Protein 4JG4 (pdb70)

Nearest PDB structures (foldseek):
  4jg4-assembly1_A  TM=1.009E+00  e=1.124E-23  Bacillus subtilis
  1a6f-assembly1_A  TM=9.969E-01  e=5.893E-20  Bacillus subtilis
  6ov1-assembly1_A  TM=9.519E-01  e=6.399E-13  Staphylococcus aureus
  6d1r-assembly1_A  TM=9.422E-01  e=5.243E-13  Staphylococcus aureus
  1d6t-assembly1_A  TM=8.376E-01  e=5.471E-11  Staphylococcus aureus

Radius of gyration: 13.06 Å; Cα contacts (8 Å, |Δi|>4): 179; chains: 1; bounding box: 35×32×28 Å

CATH classification: 3.30.230.10

Secondary structure (DSSP, 8-state):
----GGGB---HHHHHHHHHHSEEEE-SSEEEEEE--SS-SS-EEEEEE-TTS--HHHHHHHHHHHHHHHHHHTTTB-S-EEEEEE-GGGGG--HHHHHHHHHHHHHHTT-B--

Solvent-accessible surface area: 6910 Å² total; per-residue (Å²): 130,145,6,100,173,127,0,73,11,144,129,108,100,23,34,70,84,0,63,152,161,23,95,58,21,60,24,171,32,0,30,1,48,10,19,102,44,113,88,25,140,65,2,58,6,2,32,41,19,36,154,152,3,61,83,71,103,60,57,73,86,0,52,152,26,0,51,83,1,0,51,78,4,37,145,133,1,64,61,25,0,0,0,0,39,0,117,103,53,0,8,152,22,66,35,106,90,0,37,147,5,0,46,78,0,0,171,113,25,82,4,67,61,213

InterPro domains:
  IPR000100 Ribonuclease P [MF_00227] (1-110)
  IPR000100 Ribonuclease P [PF00825] (1-106)
  IPR000100 Ribonuclease P [PTHR33992] (1-115)
  IPR000100 Ribonuclease P [TIGR00188] (1-110)
  IPR014721 Small ribosomal subunit protein uS5 domain 2-type fold, subgroup [G3DSA:3.30.230.10] (1-116)
  IPR020539 Ribonuclease P, conserved site [PS00648] (51-65)
  IPR020568 Ribosomal protein uS5 domain 2-type superfamily [SSF54211] (1-111)

Foldseek 3Di:
DFQDPLAEDDDPVSVVCQVPVWDWDDDDFKIKTWDADPPFPAHYEYEAEDCVLPDPVQSVVLVRLLRVLCVVCRVFFDHTYMYMYGDPVSRPDDSVRSNVRVVVVCVVVVGTDD

Structure (mmCIF, N/CA/C/O backbone):
data_4JG4
#
_entry.id   4JG4
#
_cell.length_a   83.152
_cell.length_b   83.152
_cell.length_c   32.236
_cell.angle_alpha   90.00
_cell.angle_beta   90.00
_cell.angle_gamma   120.00
#
_symmetry.space_group_name_H-M   'P 64'
#
loop_
_entity.id
_entity.type
_entity.pdbx_description
1 polymer 'Ribonuclease P protein component'
2 non-polymer PYROPHOSPHATE
3 water water
#
loop_
_atom_site.group_PDB
_atom_site.id
_atom_site.type_symbol
_atom_site.label_atom_id
_atom_site.label_alt_id
_atom_site.label_comp_id
_atom_site.label_asym_id
_atom_site.label_entity_id
_atom_site.label_seq_id
_atom_site.pdbx_PDB_ins_code
_atom_site.Cartn_x
_atom_site.Cartn_y
_atom_site.Cartn_z
_atom_site.occupancy
_atom_site.B_iso_or_equiv
_atom_site.auth_seq_id
_atom_site.auth_comp_id
_atom_site.auth_asym_id
_atom_site.auth_atom_id
_atom_site.pdbx_PDB_model_num
ATOM 1 N N . ALA A 1 2 ? 53.997 -169.574 -7.022 1.00 61.11 2 ALA A N 1
ATOM 2 C CA . ALA A 1 2 ? 53.691 -169.101 -8.363 1.00 59.72 2 ALA A CA 1
ATOM 3 C C . ALA A 1 2 ? 54.304 -167.723 -8.589 1.00 58.12 2 ALA A C 1
ATOM 4 O O . ALA A 1 2 ? 55.439 -167.496 -8.225 1.00 62.62 2 ALA A O 1
ATOM 6 N N . HIS A 1 3 ? 53.544 -166.820 -9.184 1.00 52.44 3 HIS A N 1
ATOM 7 C CA . HIS A 1 3 ? 54.011 -165.478 -9.442 1.00 48.51 3 HIS A CA 1
ATOM 8 C C . HIS A 1 3 ? 52.961 -164.535 -8.881 1.00 47.64 3 HIS A C 1
ATOM 9 O O . HIS A 1 3 ? 51.814 -164.914 -8.733 1.00 52.35 3 HIS A O 1
ATOM 16 N N . LEU A 1 4 ? 53.366 -163.321 -8.543 1.00 43.92 4 LEU A N 1
ATOM 17 C CA . LEU A 1 4 ? 52.422 -162.338 -8.068 1.00 39.37 4 LEU A CA 1
ATOM 18 C C . LEU A 1 4 ? 51.520 -161.928 -9.220 1.00 37.76 4 LEU A C 1
ATOM 19 O O . LEU A 1 4 ? 51.983 -161.571 -10.288 1.00 37.50 4 LEU A O 1
ATOM 24 N N . LYS A 1 5 ? 50.224 -161.965 -8.985 1.00 30.24 5 LYS A N 1
ATOM 25 C CA . LYS A 1 5 ? 49.246 -161.734 -10.030 1.00 39.86 5 LYS A CA 1
ATOM 26 C C . LYS A 1 5 ? 49.155 -160.293 -10.506 1.00 41.80 5 LYS A C 1
ATOM 27 O O . LYS A 1 5 ? 49.553 -159.374 -9.821 1.00 43.98 5 LYS A O 1
ATOM 33 N N . LYS A 1 6 ? 48.579 -160.122 -11.686 1.00 50.89 6 LYS A N 1
ATOM 34 C CA . LYS A 1 6 ? 48.410 -158.824 -12.315 1.00 52.47 6 LYS A CA 1
ATOM 35 C C . LYS A 1 6 ? 47.544 -157.947 -11.433 1.00 51.40 6 LYS A C 1
ATOM 36 O O . LYS A 1 6 ? 47.721 -156.750 -11.370 1.00 47.86 6 LYS A O 1
ATOM 42 N N . ARG A 1 7 ? 46.607 -158.575 -10.745 1.00 59.35 7 ARG A N 1
ATOM 43 C CA . ARG A 1 7 ? 45.717 -157.885 -9.837 1.00 59.73 7 ARG A CA 1
ATOM 44 C C . ARG A 1 7 ? 46.522 -157.258 -8.707 1.00 58.98 7 ARG A C 1
ATOM 45 O O . ARG A 1 7 ? 46.179 -156.203 -8.205 1.00 63.70 7 ARG A O 1
ATOM 53 N N . ASN A 1 8 ? 47.603 -157.917 -8.326 1.00 46.58 8 ASN A N 1
ATOM 54 C CA . ASN A 1 8 ? 48.378 -157.522 -7.166 1.00 35.07 8 ASN A CA 1
ATOM 55 C C . ASN A 1 8 ? 49.569 -156.631 -7.500 1.00 32.04 8 ASN A C 1
ATOM 56 O O . ASN A 1 8 ? 50.425 -156.388 -6.669 1.00 30.38 8 ASN A O 1
ATOM 61 N N . ARG A 1 9 ? 49.597 -156.12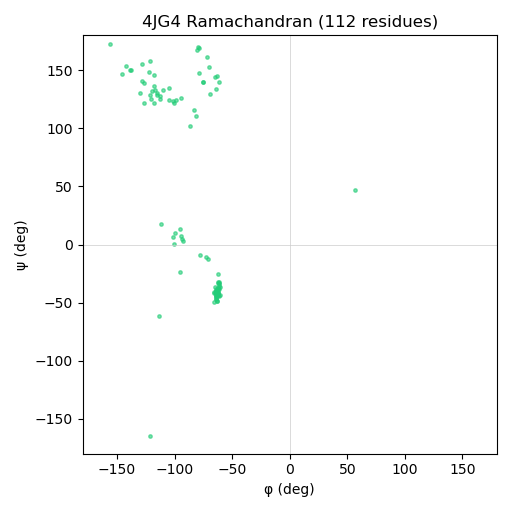0 -8.720 1.00 31.08 9 ARG A N 1
ATOM 62 C CA . ARG A 1 9 ? 50.700 -155.291 -9.170 1.00 30.91 9 ARG A CA 1
ATOM 63 C C . ARG A 1 9 ? 50.245 -153.888 -9.513 1.00 37.24 9 ARG A C 1
ATOM 64 O O . ARG A 1 9 ? 49.154 -153.685 -10.010 1.00 37.76 9 ARG A O 1
ATOM 72 N N . LEU A 1 10 ? 51.110 -152.921 -9.259 1.00 36.27 10 LEU A N 1
ATOM 73 C CA . LEU A 1 10 ? 50.775 -151.535 -9.472 1.00 37.24 10 LEU A CA 1
ATOM 74 C C . LEU A 1 10 ? 51.382 -151.088 -10.786 1.00 49.16 10 LEU A C 1
ATOM 75 O O . LEU A 1 10 ? 52.578 -151.218 -11.001 1.00 54.00 10 LEU A O 1
ATOM 80 N N . LYS A 1 11 ? 50.540 -150.613 -11.692 1.00 58.19 11 LYS A N 1
ATOM 81 C CA . LYS A 1 11 ? 50.995 -150.339 -13.045 1.00 67.09 11 LYS A CA 1
ATOM 82 C C . LYS A 1 11 ? 50.999 -148.876 -13.459 1.00 73.00 11 LYS A C 1
ATOM 83 O O . LYS A 1 11 ? 52.043 -148.329 -13.782 1.00 74.97 11 LYS A O 1
ATOM 89 N N . LYS A 1 12 ? 49.825 -148.256 -13.464 1.00 72.84 12 LYS A N 1
ATOM 90 C CA . LYS A 1 12 ? 49.648 -146.938 -14.061 1.00 66.91 12 LYS A CA 1
ATOM 91 C C . LYS A 1 12 ? 50.496 -145.889 -13.371 1.00 65.26 12 LYS A C 1
ATOM 92 O O . LYS A 1 12 ? 50.602 -145.869 -12.160 1.00 64.83 12 LYS A O 1
ATOM 98 N N . ASN A 1 13 ? 51.078 -145.003 -14.168 1.00 62.57 13 ASN A N 1
ATOM 99 C CA . ASN A 1 13 ? 52.044 -144.031 -13.690 1.00 61.19 13 ASN A CA 1
ATOM 100 C C . ASN A 1 13 ? 51.400 -143.135 -12.658 1.00 60.12 13 ASN A C 1
ATOM 101 O O . ASN A 1 13 ? 52.024 -142.758 -11.680 1.00 61.18 13 ASN A O 1
ATOM 106 N N . GLU A 1 14 ? 50.136 -142.818 -12.877 1.00 59.01 14 GLU A N 1
ATOM 107 C CA . GLU A 1 14 ? 49.401 -141.978 -11.956 1.00 61.92 14 GLU A CA 1
ATOM 108 C C . GLU A 1 14 ? 49.294 -142.647 -10.605 1.00 53.70 14 GLU A C 1
ATOM 109 O O . GLU A 1 14 ? 49.359 -141.994 -9.582 1.00 56.00 14 GLU A O 1
ATOM 115 N N . ASP A 1 15 ? 49.124 -143.957 -10.606 1.00 51.31 15 ASP A N 1
ATOM 116 C CA . ASP A 1 15 ? 48.955 -144.675 -9.362 1.00 49.44 15 ASP A CA 1
ATOM 117 C C . ASP A 1 15 ? 50.201 -144.563 -8.478 1.00 44.33 15 ASP A C 1
ATOM 118 O O . ASP A 1 15 ? 50.086 -144.438 -7.272 1.00 44.07 15 ASP A O 1
ATOM 123 N N . PHE A 1 16 ? 51.380 -144.618 -9.087 1.00 41.89 16 PHE A N 1
ATOM 124 C CA . PHE A 1 16 ? 52.635 -144.422 -8.377 1.00 40.91 16 PHE A CA 1
ATOM 125 C C . PHE A 1 16 ? 52.767 -143.021 -7.801 1.00 41.65 16 PHE A C 1
ATOM 126 O O . PHE A 1 16 ? 53.147 -142.835 -6.658 1.00 40.72 16 PHE A O 1
ATOM 134 N N . GLN A 1 17 ? 52.464 -142.026 -8.613 1.00 51.47 17 GLN A N 1
ATOM 135 C CA . GLN A 1 17 ? 52.640 -140.650 -8.197 1.00 64.58 17 GLN A CA 1
ATOM 136 C C . GLN A 1 17 ? 51.760 -140.325 -7.013 1.00 54.76 17 GLN A C 1
ATOM 137 O O . GLN A 1 17 ? 52.146 -139.598 -6.110 1.00 48.41 17 GLN A O 1
ATOM 143 N N . LYS A 1 18 ? 50.568 -140.885 -7.029 1.00 49.90 18 LYS A N 1
ATOM 144 C CA . LYS A 1 18 ? 49.642 -140.683 -5.954 1.00 49.59 18 LYS A CA 1
ATOM 145 C C . LYS A 1 18 ? 50.188 -141.246 -4.647 1.00 40.09 18 LYS A C 1
ATOM 146 O O . LYS A 1 18 ? 50.013 -140.658 -3.595 1.00 35.93 18 LYS A O 1
ATOM 152 N N . VAL A 1 19 ? 50.817 -142.409 -4.721 1.00 38.65 19 VAL A N 1
ATOM 153 C CA . VAL A 1 19 ? 51.411 -143.010 -3.539 1.00 34.30 19 VAL A CA 1
ATOM 154 C C . VAL A 1 19 ? 52.545 -142.158 -2.979 1.00 40.27 19 VAL A C 1
ATOM 155 O O . VAL A 1 19 ? 52.610 -141.933 -1.790 1.00 41.38 19 VAL A O 1
ATOM 159 N N . PHE A 1 20 ? 53.447 -141.697 -3.831 1.00 46.28 20 PHE A N 1
ATOM 160 C CA . PHE A 1 20 ? 54.552 -140.895 -3.347 1.00 44.47 20 PHE A CA 1
ATOM 161 C C . PHE A 1 20 ? 54.073 -139.591 -2.736 1.00 47.45 20 PHE A C 1
ATOM 162 O O . PHE A 1 20 ? 54.524 -139.197 -1.679 1.00 42.71 20 PHE A O 1
ATOM 170 N N . LYS A 1 21 ? 53.201 -138.887 -3.441 1.00 54.60 21 LYS A N 1
ATOM 171 C CA . LYS A 1 21 ? 52.720 -137.589 -2.980 1.00 56.13 21 LYS A CA 1
ATOM 172 C C . LYS A 1 21 ? 51.869 -137.549 -1.712 1.00 57.29 21 LYS A C 1
ATOM 173 O O . LYS A 1 21 ? 52.066 -136.692 -0.870 1.00 61.28 21 LYS A O 1
ATOM 179 N N . HIS A 1 22 ? 50.850 -138.386 -1.640 1.00 60.89 22 HIS A N 1
ATOM 180 C CA . HIS A 1 22 ? 49.869 -138.274 -0.574 1.00 63.24 22 HIS A CA 1
ATOM 181 C C . HIS A 1 22 ? 49.929 -139.474 0.419 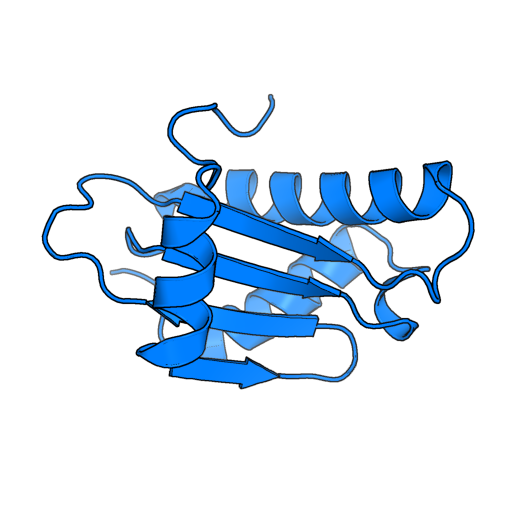1.00 53.60 22 HIS A C 1
ATOM 182 O O . HIS A 1 22 ? 49.012 -139.697 1.191 1.00 56.28 22 HIS A O 1
ATOM 189 N N . GLY A 1 23 ? 51.032 -140.217 0.419 1.00 45.04 23 GLY A N 1
ATOM 190 C CA . GLY A 1 23 ? 51.130 -141.449 1.190 1.00 34.37 23 GLY A CA 1
ATOM 191 C C . GLY A 1 23 ? 52.231 -141.568 2.236 1.00 36.20 23 GLY A C 1
ATOM 192 O O . GLY A 1 23 ? 53.227 -140.869 2.179 1.00 38.95 23 GLY A O 1
ATOM 193 N N . THR A 1 24 ? 52.023 -142.469 3.196 1.00 36.06 24 THR A N 1
ATOM 194 C CA . THR A 1 24 ? 52.943 -142.719 4.311 1.00 35.73 24 THR A CA 1
ATOM 195 C C . THR A 1 24 ? 54.217 -143.518 4.001 1.00 42.49 24 THR A C 1
ATOM 196 O O . THR A 1 24 ? 54.189 -144.495 3.277 1.00 49.66 24 THR A O 1
ATOM 200 N N . SER A 1 25 ? 55.327 -143.098 4.592 1.00 42.35 25 SER A N 1
ATOM 201 C CA . SER A 1 25 ? 56.644 -143.602 4.237 1.00 37.39 25 SER A CA 1
ATOM 202 C C . SER A 1 25 ? 57.505 -144.108 5.384 1.00 41.42 25 SER A C 1
ATOM 203 O O . SER A 1 25 ? 57.536 -143.527 6.455 1.00 45.32 25 SER A O 1
ATOM 206 N N . VAL A 1 26 ? 58.217 -145.195 5.124 1.00 37.40 26 VAL A N 1
ATOM 207 C CA . VAL A 1 26 ? 59.218 -145.739 6.022 1.00 43.64 26 VAL A CA 1
ATOM 208 C C . VAL A 1 26 ? 60.437 -146.176 5.220 1.00 49.09 26 VAL A C 1
ATOM 209 O O . VAL A 1 26 ? 60.312 -146.557 4.066 1.00 49.68 26 VAL A O 1
ATOM 213 N N . ALA A 1 27 ? 61.619 -146.123 5.822 1.00 44.65 27 ALA A N 1
ATOM 214 C CA . ALA A 1 27 ? 62.799 -146.654 5.160 1.00 41.21 27 ALA A CA 1
ATOM 215 C C . ALA A 1 27 ? 63.801 -147.289 6.094 1.00 43.62 27 ALA A C 1
ATOM 216 O O . ALA A 1 27 ? 63.971 -146.856 7.224 1.00 50.23 27 ALA A O 1
ATOM 218 N N . ASN A 1 28 ? 64.469 -148.316 5.601 1.00 34.22 28 ASN A N 1
ATOM 219 C CA . ASN A 1 28 ? 65.619 -148.891 6.265 1.00 32.13 28 ASN A CA 1
ATOM 220 C C . ASN A 1 28 ? 66.836 -148.823 5.359 1.00 27.99 28 ASN A C 1
ATOM 221 O O . ASN A 1 28 ? 66.847 -148.083 4.402 1.00 30.83 28 ASN A O 1
ATOM 226 N N . ARG A 1 29 ? 67.869 -149.576 5.691 1.00 32.56 29 ARG A N 1
ATOM 227 C CA . ARG A 1 29 ? 69.096 -149.574 4.915 1.00 38.58 29 ARG A CA 1
ATOM 228 C C . ARG A 1 29 ? 68.942 -150.077 3.472 1.00 37.25 29 ARG A C 1
ATOM 229 O O . ARG A 1 29 ? 69.518 -149.517 2.559 1.00 35.63 29 ARG A O 1
ATOM 237 N N . GLN A 1 30 ? 68.203 -151.150 3.272 1.00 32.28 30 GLN A N 1
ATOM 238 C CA . GLN A 1 30 ? 68.063 -151.669 1.927 1.00 36.99 30 GLN A CA 1
ATOM 239 C C . GLN A 1 30 ? 66.825 -151.214 1.142 1.00 33.89 30 GLN A C 1
ATOM 240 O O . GLN A 1 30 ? 66.835 -151.251 -0.076 1.00 33.12 30 GLN A O 1
ATOM 246 N N . PHE A 1 31 ? 65.770 -150.816 1.846 1.00 24.00 31 PHE A N 1
ATOM 247 C CA . PHE A 1 31 ? 64.497 -150.472 1.224 1.00 30.96 31 PHE A CA 1
ATOM 248 C C . PHE A 1 31 ? 63.799 -149.236 1.791 1.00 33.84 31 PHE A C 1
ATOM 249 O O . PHE A 1 31 ? 63.897 -148.939 2.962 1.00 26.19 31 PHE A O 1
ATOM 257 N N . VAL A 1 32 ? 63.043 -148.563 0.934 1.00 37.59 32 VAL A N 1
ATOM 258 C CA . VAL A 1 32 ? 62.076 -147.567 1.347 1.00 40.71 32 VAL A CA 1
ATOM 259 C C . VAL A 1 32 ? 60.695 -148.123 1.023 1.00 41.87 32 VAL A C 1
ATOM 260 O O . VAL A 1 32 ? 60.449 -148.545 -0.094 1.00 41.95 32 VAL A O 1
ATOM 264 N N . LEU A 1 33 ? 59.802 -148.127 2.000 1.00 38.86 33 LEU A N 1
ATOM 265 C CA . LEU A 1 33 ? 58.449 -148.599 1.776 1.00 38.59 33 LEU A CA 1
ATOM 266 C C . LEU A 1 33 ? 57.426 -147.473 1.878 1.00 42.25 33 LEU A C 1
ATOM 267 O O . LEU A 1 33 ? 57.348 -146.772 2.872 1.00 38.29 33 LEU A O 1
ATOM 272 N N . TYR A 1 34 ? 56.631 -147.316 0.834 1.00 39.22 34 TYR A N 1
ATOM 273 C CA . TYR A 1 34 ? 55.577 -146.326 0.819 1.00 36.74 34 TYR A CA 1
ATOM 274 C C . TYR A 1 34 ? 54.239 -147.041 0.885 1.00 40.04 34 TYR A C 1
ATOM 275 O O . TYR A 1 34 ? 54.008 -147.997 0.169 1.00 43.99 34 TYR A O 1
ATOM 284 N N . THR A 1 35 ? 53.357 -146.574 1.752 1.00 37.96 35 THR A N 1
ATOM 285 C CA . THR A 1 35 ? 52.027 -147.143 1.851 1.00 42.80 35 THR A CA 1
ATOM 286 C C . THR A 1 35 ? 50.958 -146.087 1.602 1.00 43.94 35 THR A C 1
ATOM 287 O O . THR A 1 35 ? 50.984 -145.031 2.204 1.00 51.47 35 THR A O 1
ATOM 291 N N . LEU A 1 36 ? 50.024 -146.366 0.708 1.00 43.17 36 LEU A N 1
ATOM 292 C CA . LEU A 1 36 ? 48.882 -145.488 0.519 1.00 37.46 36 LEU A CA 1
ATOM 293 C C . LEU A 1 36 ? 47.580 -146.225 0.771 1.00 45.97 36 LEU A C 1
ATOM 294 O O . LEU A 1 36 ? 47.301 -147.262 0.182 1.00 31.80 36 LEU A O 1
ATOM 299 N N . ASP A 1 37 ? 46.771 -145.679 1.662 1.00 45.20 37 ASP A N 1
ATOM 300 C CA . ASP A 1 37 ? 45.500 -146.291 1.972 1.00 55.66 37 ASP A CA 1
ATOM 301 C C . ASP A 1 37 ? 44.627 -146.269 0.738 1.00 55.13 37 ASP A C 1
ATOM 302 O O . ASP A 1 37 ? 44.543 -145.269 0.042 1.00 53.40 37 ASP A O 1
ATOM 307 N N . GLN A 1 38 ? 43.992 -147.389 0.446 1.00 57.96 38 GLN A N 1
ATOM 308 C CA . GLN A 1 38 ? 43.028 -147.419 -0.629 1.00 68.56 38 GLN A CA 1
ATOM 309 C C . GLN A 1 38 ? 41.681 -147.766 -0.035 1.00 75.34 38 GLN A C 1
ATOM 310 O O . GLN A 1 38 ? 41.532 -148.766 0.647 1.00 77.68 38 GLN A O 1
ATOM 316 N N . ALA A 1 39 ? 40.710 -146.892 -0.229 1.00 84.21 39 ALA A N 1
ATOM 317 C CA . ALA A 1 39 ? 39.350 -147.178 0.185 1.00 92.10 39 ALA A CA 1
ATOM 318 C C . ALA A 1 39 ? 38.796 -148.331 -0.636 1.00 91.20 39 ALA A C 1
ATOM 319 O O . ALA A 1 39 ? 38.095 -149.205 -0.135 1.00 92.58 39 ALA A O 1
ATOM 321 N N . GLU A 1 40 ? 39.124 -148.293 -1.918 1.00 86.69 40 GLU A N 1
ATOM 322 C CA . GLU A 1 40 ? 38.519 -149.133 -2.922 1.00 81.79 40 GLU A CA 1
ATOM 323 C C . GLU A 1 40 ? 39.303 -150.396 -3.168 1.00 78.60 40 GLU A C 1
ATOM 324 O O . GLU A 1 40 ? 38.964 -151.165 -4.054 1.00 75.05 40 GLU A O 1
ATOM 326 N N . ASN A 1 41 ? 40.347 -150.612 -2.385 1.00 79.77 41 ASN A N 1
ATOM 327 C CA . ASN A 1 41 ? 41.171 -151.775 -2.620 1.00 79.84 41 ASN A CA 1
ATOM 328 C C . ASN A 1 41 ? 40.582 -152.952 -1.889 1.00 71.61 41 ASN A C 1
ATOM 329 O O . ASN A 1 41 ? 40.648 -153.046 -0.670 1.00 73.87 41 ASN A O 1
ATOM 334 N N . ASP A 1 42 ? 39.911 -153.802 -2.649 1.00 57.47 42 ASP A N 1
ATOM 335 C CA . ASP A 1 42 ? 39.491 -155.087 -2.148 1.00 47.25 42 ASP A CA 1
ATOM 336 C C . ASP A 1 42 ? 40.746 -156.011 -2.168 1.00 54.29 42 ASP A C 1
ATOM 337 O O . ASP A 1 42 ? 40.745 -157.088 -1.592 1.00 53.42 42 ASP A O 1
ATOM 342 N N . GLU A 1 43 ? 41.822 -155.524 -2.790 1.00 51.80 43 GLU A N 1
ATOM 343 C CA . GLU A 1 43 ? 43.074 -156.270 -2.943 1.00 51.50 43 GLU A CA 1
ATOM 344 C C . GLU A 1 43 ? 44.383 -155.447 -2.824 1.00 51.39 43 GLU A C 1
ATOM 345 O O . GLU A 1 43 ? 44.414 -154.256 -3.084 1.00 51.84 43 GLU A O 1
ATOM 351 N N . LEU A 1 44 ? 45.457 -156.109 -2.423 1.00 42.09 44 LEU A N 1
ATOM 352 C CA . LEU A 1 44 ? 46.781 -155.503 -2.297 1.00 38.88 44 LEU A CA 1
ATOM 353 C C . LEU A 1 44 ? 47.495 -155.253 -3.635 1.00 36.42 44 LEU A C 1
ATOM 354 O O . LEU A 1 44 ? 47.419 -156.072 -4.534 1.00 34.13 44 LEU A O 1
ATOM 359 N N . ARG A 1 45 ? 48.174 -154.115 -3.761 1.00 30.28 45 ARG A N 1
ATOM 360 C CA . ARG A 1 45 ? 48.969 -153.808 -4.954 1.00 34.89 45 ARG A CA 1
ATOM 361 C C . ARG A 1 45 ? 50.415 -153.334 -4.705 1.00 35.33 45 ARG A C 1
ATOM 362 O O . ARG A 1 45 ? 50.650 -152.427 -3.926 1.00 36.13 45 ARG A O 1
ATOM 370 N N . VAL A 1 46 ? 51.368 -153.953 -5.394 1.00 34.77 46 VAL A N 1
ATOM 371 C CA . VAL A 1 46 ? 52.784 -153.627 -5.245 1.00 27.88 46 VAL A CA 1
ATOM 372 C C . VAL A 1 46 ? 53.408 -153.050 -6.498 1.00 27.47 46 VAL A C 1
ATOM 373 O O . VAL A 1 46 ? 53.306 -153.627 -7.563 1.00 27.10 46 VAL A O 1
ATOM 377 N N . GLY A 1 47 ? 54.102 -151.935 -6.330 1.00 28.72 47 GLY A N 1
ATOM 378 C CA . GLY A 1 47 ? 54.869 -151.297 -7.378 1.00 20.37 47 GLY A CA 1
ATOM 379 C C . GLY A 1 47 ? 56.324 -151.171 -6.966 1.00 28.04 47 GLY A C 1
ATOM 380 O O . GLY A 1 47 ? 56.646 -151.045 -5.801 1.00 24.36 47 GLY A O 1
ATOM 381 N N . LEU A 1 48 ? 57.214 -151.228 -7.938 1.00 26.09 48 LEU A N 1
ATOM 382 C CA . LEU A 1 48 ? 58.630 -151.248 -7.643 1.00 24.46 48 LEU A CA 1
ATOM 383 C C . LEU A 1 48 ? 59.427 -150.191 -8.372 1.00 30.60 48 LEU A C 1
ATOM 384 O O . LEU A 1 48 ? 59.198 -149.928 -9.538 1.00 35.16 48 LEU A O 1
ATOM 389 N N . SER A 1 49 ? 60.360 -149.587 -7.655 1.00 25.90 49 SER A N 1
ATOM 390 C CA . SER A 1 49 ? 61.342 -148.705 -8.243 1.00 34.84 49 SER A CA 1
ATOM 391 C C . SER A 1 49 ? 62.751 -149.150 -7.861 1.00 38.36 49 SER A C 1
ATOM 392 O O . SER A 1 49 ? 63.089 -149.236 -6.690 1.00 39.89 49 SER A O 1
ATOM 395 N N . VAL A 1 50 ? 63.570 -149.440 -8.853 1.00 34.55 50 VAL A N 1
ATOM 396 C CA . VAL A 1 50 ? 64.922 -149.879 -8.578 1.00 42.92 50 VAL A CA 1
ATOM 397 C C . VAL A 1 50 ? 65.938 -148.892 -9.140 1.00 47.23 50 VAL A C 1
ATOM 398 O O . VAL A 1 50 ? 65.840 -148.479 -10.283 1.00 56.40 50 VAL A O 1
ATOM 402 N N . SER A 1 51 ? 66.926 -148.540 -8.327 1.00 83.97 51 SER A N 1
ATOM 403 C CA . SER A 1 51 ? 67.941 -147.564 -8.717 1.00 86.51 51 SER A CA 1
ATOM 404 C C . SER A 1 51 ? 68.784 -148.024 -9.898 1.00 79.89 51 SER A C 1
ATOM 405 O O . SER A 1 51 ? 69.062 -149.204 -10.050 1.00 74.95 51 SER A O 1
ATOM 408 N N . LYS A 1 52 ? 69.176 -147.078 -10.741 1.00 81.97 52 LYS A N 1
ATOM 409 C CA . LYS A 1 52 ? 70.069 -147.387 -11.850 1.00 81.92 52 LYS A CA 1
ATOM 410 C C . LYS A 1 52 ? 71.455 -147.672 -11.306 1.00 76.88 52 LYS A C 1
ATOM 411 O O . LYS A 1 52 ? 72.296 -148.221 -11.997 1.00 75.15 52 LYS A O 1
ATOM 417 N N . LYS A 1 53 ? 71.651 -147.347 -10.036 1.00 80.56 53 LYS A N 1
ATOM 418 C CA . LYS A 1 53 ? 72.929 -147.543 -9.379 1.00 85.78 53 LYS A CA 1
ATOM 419 C C . LYS A 1 53 ? 73.295 -149.008 -9.379 1.00 83.83 53 LYS A C 1
ATOM 420 O O . LYS A 1 53 ? 74.468 -149.354 -9.489 1.00 90.90 53 LYS A O 1
ATOM 426 N N . ILE A 1 54 ? 72.286 -149.866 -9.304 1.00 74.16 54 ILE A N 1
ATOM 427 C CA . ILE A 1 54 ? 72.503 -151.283 -9.481 1.00 59.81 54 ILE A CA 1
ATOM 428 C C . ILE A 1 54 ? 72.496 -151.448 -10.981 1.00 64.94 54 ILE A C 1
ATOM 429 O O . ILE A 1 54 ? 71.530 -151.131 -11.644 1.00 60.03 54 ILE A O 1
ATOM 434 N N . GLY A 1 55 ? 73.630 -151.848 -11.523 1.00 76.68 55 GLY A N 1
ATOM 435 C CA . GLY A 1 55 ? 73.862 -151.743 -12.945 1.00 81.28 55 GLY A CA 1
ATOM 436 C C . GLY A 1 55 ? 73.701 -152.965 -13.805 1.00 81.53 55 GLY A C 1
ATOM 437 O O . GLY A 1 55 ? 73.923 -152.899 -15.009 1.00 86.35 55 GLY A O 1
ATOM 438 N N . ASN A 1 56 ? 73.343 -154.085 -13.210 1.00 76.86 56 ASN A N 1
ATOM 439 C CA . ASN A 1 56 ? 73.077 -155.241 -14.021 1.00 71.16 56 ASN A CA 1
ATOM 440 C C . ASN A 1 56 ? 71.582 -155.357 -14.138 1.00 77.00 56 ASN A C 1
ATOM 441 O O . ASN A 1 56 ? 70.882 -155.380 -13.142 1.00 70.04 56 ASN A O 1
ATOM 446 N N . ALA A 1 57 ? 71.097 -155.379 -15.368 1.00 47.71 57 ALA A N 1
ATOM 447 C CA . ALA A 1 57 ? 69.677 -155.466 -15.602 1.00 46.09 57 ALA A CA 1
ATOM 448 C C . ALA A 1 57 ? 69.248 -156.767 -14.992 1.00 44.59 57 ALA A C 1
ATOM 449 O O . ALA A 1 57 ? 68.182 -156.870 -14.430 1.00 45.58 57 ALA A O 1
ATOM 451 N N . VAL A 1 58 ? 70.115 -157.756 -15.090 1.00 48.73 58 VAL A N 1
ATOM 452 C CA . VAL A 1 58 ? 69.829 -159.035 -14.492 1.00 56.30 58 VAL A CA 1
ATOM 453 C C . VAL A 1 58 ? 69.700 -158.886 -12.980 1.00 59.32 58 VAL A C 1
ATOM 454 O O . VAL A 1 58 ? 68.844 -159.495 -12.370 1.00 64.74 58 VAL A O 1
ATOM 458 N N . MET A 1 59 ? 70.581 -158.103 -12.378 1.00 50.69 59 MET A N 1
ATOM 459 C CA . MET A 1 59 ? 70.489 -157.845 -10.951 1.00 45.11 59 MET A CA 1
ATOM 460 C C . MET A 1 59 ? 69.265 -157.065 -10.496 1.00 39.44 59 MET A C 1
ATOM 461 O O . MET A 1 59 ? 68.684 -157.382 -9.478 1.00 40.02 59 MET A O 1
ATOM 466 N N . ARG A 1 60 ? 68.890 -156.045 -11.250 1.00 38.14 60 ARG A N 1
ATOM 467 C CA . ARG A 1 60 ? 67.704 -155.280 -10.929 1.00 43.12 60 ARG A CA 1
ATOM 468 C C . ARG A 1 60 ? 66.490 -156.184 -11.019 1.00 40.46 60 ARG A C 1
ATOM 469 O O . ARG A 1 60 ? 65.605 -156.129 -10.186 1.00 37.78 60 ARG A O 1
ATOM 477 N N . ASN A 1 61 ? 66.464 -157.008 -12.054 1.00 41.15 61 ASN A N 1
ATOM 478 C CA . ASN A 1 61 ? 65.401 -157.964 -12.253 1.00 43.42 61 ASN A CA 1
ATOM 479 C C . ASN A 1 61 ? 65.375 -158.969 -11.128 1.00 35.83 61 ASN A C 1
ATOM 480 O O . ASN A 1 61 ? 64.326 -159.370 -10.677 1.00 31.62 61 ASN A O 1
ATOM 485 N N . ARG A 1 62 ? 66.552 -159.388 -10.694 1.00 34.46 62 ARG A N 1
ATOM 486 C CA . ARG A 1 62 ? 66.651 -160.349 -9.620 1.00 33.33 62 ARG A CA 1
ATOM 487 C C . ARG A 1 62 ? 66.077 -159.835 -8.294 1.00 32.50 62 ARG A C 1
ATOM 488 O O . ARG A 1 62 ? 65.315 -160.530 -7.635 1.00 35.26 62 ARG A O 1
ATOM 496 N N . ILE A 1 63 ? 66.462 -158.626 -7.910 1.00 27.44 63 ILE A N 1
ATOM 497 C CA . ILE A 1 63 ? 65.950 -158.000 -6.704 1.00 20.93 63 ILE A CA 1
ATOM 49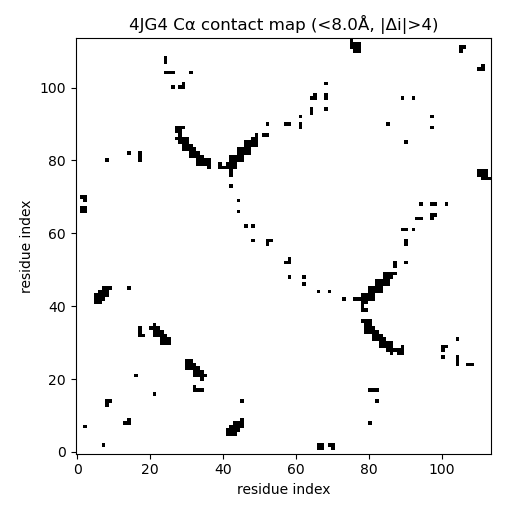8 C C . ILE A 1 63 ? 64.455 -157.756 -6.819 1.00 24.13 63 ILE A C 1
ATOM 499 O O . ILE A 1 63 ? 63.723 -157.962 -5.877 1.00 20.89 63 ILE A O 1
ATOM 504 N N . LYS A 1 64 ? 64.013 -157.366 -8.000 1.00 18.38 64 LYS A N 1
ATOM 505 C CA . LYS A 1 64 ? 62.612 -157.110 -8.224 1.00 34.40 64 LYS A CA 1
ATOM 506 C C . LYS A 1 64 ? 61.796 -158.366 -7.996 1.00 32.35 64 LYS A C 1
ATOM 507 O O . LYS A 1 64 ? 60.756 -158.317 -7.366 1.00 31.26 64 LYS A O 1
ATOM 513 N N . ARG A 1 65 ? 62.284 -159.484 -8.515 1.00 26.61 65 ARG A N 1
ATOM 514 C CA . ARG A 1 65 ? 61.641 -160.774 -8.346 1.00 25.23 65 ARG A CA 1
ATOM 515 C C . ARG A 1 65 ? 61.600 -161.213 -6.890 1.00 30.36 65 ARG A C 1
ATOM 516 O O . ARG A 1 65 ? 60.606 -161.739 -6.432 1.00 31.45 65 ARG A O 1
ATOM 524 N N . LEU A 1 66 ? 62.687 -160.988 -6.169 1.00 20.86 66 LEU A N 1
ATOM 525 C CA . LEU A 1 66 ? 62.746 -161.345 -4.768 1.00 23.69 66 LEU A CA 1
ATOM 526 C C . LEU A 1 66 ? 61.704 -160.560 -3.957 1.00 26.54 66 LEU A C 1
ATOM 527 O O . LEU A 1 66 ? 61.062 -161.110 -3.085 1.00 27.99 66 LEU A O 1
ATOM 532 N N . ILE A 1 67 ? 61.551 -159.276 -4.257 1.00 25.32 67 ILE A N 1
ATOM 533 C CA . ILE A 1 67 ? 60.556 -158.444 -3.606 1.00 22.51 67 ILE A CA 1
ATOM 534 C C . ILE A 1 67 ? 59.123 -158.919 -3.888 1.00 24.58 67 ILE A C 1
ATOM 535 O O . ILE A 1 67 ? 58.298 -158.933 -2.997 1.00 26.83 67 ILE A O 1
ATOM 540 N N . ARG A 1 68 ? 58.838 -159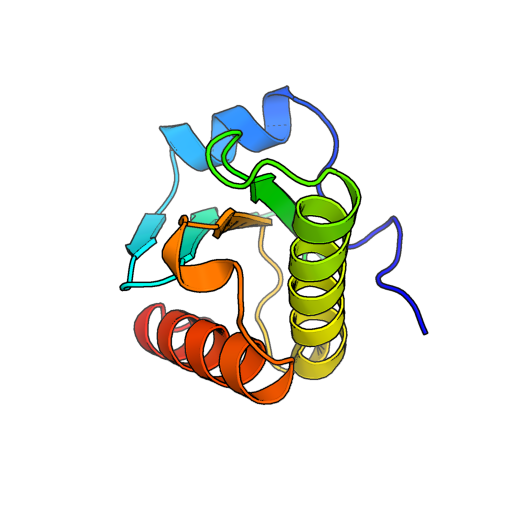.279 -5.134 1.00 28.89 68 ARG A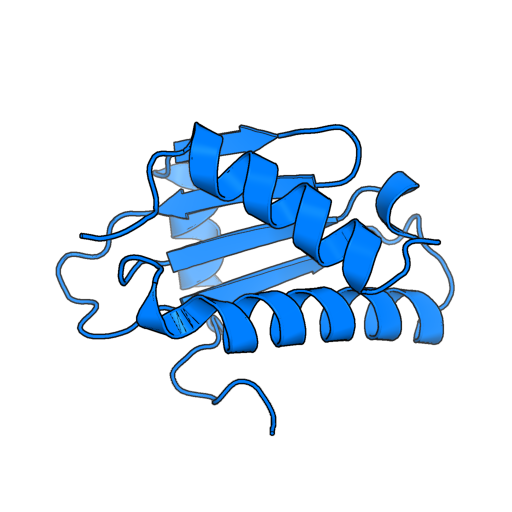 N 1
ATOM 541 C CA . ARG A 1 68 ? 57.524 -159.769 -5.515 1.00 36.30 68 ARG A CA 1
ATOM 542 C C . ARG A 1 68 ? 57.169 -161.081 -4.833 1.00 35.62 68 ARG A C 1
ATOM 543 O O . ARG A 1 68 ? 56.047 -161.269 -4.401 1.00 31.79 68 ARG A O 1
ATOM 551 N N . GLN A 1 69 ? 58.137 -161.982 -4.758 1.00 33.24 69 GLN A N 1
ATOM 552 C CA . GLN A 1 69 ? 57.965 -163.255 -4.089 1.00 30.72 69 GLN A CA 1
ATOM 553 C C . GLN A 1 69 ? 57.710 -163.085 -2.600 1.00 30.74 69 GLN A C 1
ATOM 554 O O . GLN A 1 69 ? 56.912 -163.798 -2.024 1.00 34.24 69 GLN A O 1
ATOM 560 N N . ALA A 1 70 ? 58.415 -162.149 -1.984 1.00 26.58 70 ALA A N 1
ATOM 561 C CA . ALA A 1 70 ? 58.227 -161.879 -0.576 1.00 19.56 70 ALA A CA 1
ATOM 562 C C . ALA A 1 70 ? 56.822 -161.370 -0.306 1.00 29.47 70 ALA A C 1
ATOM 563 O O . ALA A 1 70 ? 56.198 -161.781 0.652 1.00 37.80 70 ALA A O 1
ATOM 565 N N . PHE A 1 71 ? 56.335 -160.476 -1.154 1.00 28.25 71 PHE A N 1
ATOM 566 C CA . PHE A 1 71 ? 54.966 -160.008 -1.074 1.00 20.56 71 PHE A CA 1
ATOM 567 C C . PHE A 1 71 ? 53.959 -161.125 -1.336 1.00 30.15 71 PHE A C 1
ATOM 568 O O . PHE A 1 71 ? 52.959 -161.219 -0.655 1.00 34.53 71 PHE A O 1
ATOM 576 N N . LEU A 1 72 ? 54.235 -161.975 -2.316 1.00 28.72 72 LEU A N 1
ATOM 577 C CA . LEU A 1 72 ? 53.327 -163.055 -2.639 1.00 24.84 72 LEU A CA 1
ATOM 578 C C . LEU A 1 72 ? 53.173 -164.013 -1.472 1.00 27.48 72 LEU A C 1
ATOM 579 O O . LEU A 1 72 ? 52.087 -164.470 -1.204 1.00 38.80 72 LEU A O 1
ATOM 584 N N . GLU A 1 73 ? 54.268 -164.317 -0.794 1.00 30.06 73 GLU A N 1
ATOM 585 C CA . GLU A 1 73 ? 54.253 -165.193 0.366 1.00 34.21 73 GLU A CA 1
ATOM 586 C C . GLU A 1 73 ? 53.463 -164.642 1.551 1.00 38.13 73 GLU A C 1
ATOM 587 O O . GLU A 1 73 ? 52.749 -165.362 2.210 1.00 47.23 73 GLU A O 1
ATOM 593 N N . GLU A 1 74 ? 53.604 -163.355 1.803 1.00 39.08 74 GLU A N 1
ATOM 594 C CA . GLU A 1 74 ? 53.029 -162.715 2.963 1.00 40.26 74 GLU A CA 1
ATOM 595 C C . GLU A 1 74 ? 51.669 -162.092 2.676 1.00 45.52 74 GLU A C 1
ATOM 596 O O . GLU A 1 74 ? 51.110 -161.414 3.511 1.00 52.89 74 GLU A O 1
ATOM 602 N N . LYS A 1 75 ? 51.136 -162.334 1.495 1.00 39.63 75 LYS A N 1
ATOM 603 C CA . LYS A 1 75 ? 50.017 -161.554 1.013 1.00 42.86 75 LYS A CA 1
ATOM 604 C C . LYS A 1 75 ? 48.774 -161.642 1.883 1.00 47.76 75 LYS A C 1
ATOM 605 O O . LYS A 1 75 ? 48.129 -160.643 2.136 1.00 42.44 75 LYS A O 1
ATOM 611 N N . GLU A 1 76 ? 48.436 -162.843 2.325 1.00 58.67 76 GLU A N 1
ATOM 612 C CA . GLU A 1 76 ? 47.247 -163.048 3.132 1.00 64.86 76 GLU A CA 1
ATOM 613 C C . GLU A 1 76 ? 47.352 -162.297 4.443 1.00 59.44 76 GLU A C 1
ATOM 614 O O . GLU A 1 76 ? 46.383 -161.726 4.913 1.00 66.44 76 GLU A O 1
ATOM 620 N N . ARG A 1 77 ? 48.535 -162.313 5.030 1.00 40.78 77 ARG A N 1
ATOM 621 C CA . ARG A 1 77 ? 48.784 -161.602 6.265 1.00 42.14 77 ARG A CA 1
ATOM 622 C C . ARG A 1 77 ? 48.675 -160.077 6.186 1.00 45.24 77 ARG A C 1
ATOM 623 O O . ARG A 1 77 ? 48.241 -159.447 7.131 1.00 52.34 77 ARG A O 1
ATOM 631 N N . LEU A 1 78 ? 49.101 -159.497 5.071 1.00 44.72 78 LEU A N 1
ATOM 632 C CA . LEU A 1 78 ? 49.119 -158.042 4.877 1.00 33.62 78 LEU A CA 1
ATOM 633 C C . LEU A 1 78 ? 47.780 -157.392 4.533 1.00 34.92 78 LEU A C 1
ATOM 634 O O . LEU A 1 78 ? 46.962 -157.985 3.855 1.00 38.85 78 LEU A O 1
ATOM 639 N N . LYS A 1 79 ? 47.575 -156.158 4.977 1.00 34.67 79 LYS A N 1
ATOM 640 C CA . LYS A 1 79 ? 46.359 -155.423 4.645 1.00 42.48 79 LYS A CA 1
ATOM 641 C C . LYS A 1 79 ? 46.323 -155.036 3.174 1.00 46.97 79 LYS A C 1
ATOM 642 O O . LYS A 1 79 ? 47.360 -154.850 2.561 1.00 51.55 79 LYS A O 1
ATOM 648 N N . GLU A 1 80 ? 45.126 -154.888 2.620 1.00 44.86 80 GLU A N 1
ATOM 649 C CA . GLU A 1 80 ? 45.010 -154.577 1.213 1.00 46.04 80 GLU A CA 1
ATOM 650 C C . GLU A 1 80 ? 45.218 -153.096 1.040 1.00 46.04 80 GLU A C 1
ATOM 651 O O . GLU A 1 80 ? 44.416 -152.287 1.462 1.00 50.33 80 GLU A O 1
ATOM 657 N N . LYS A 1 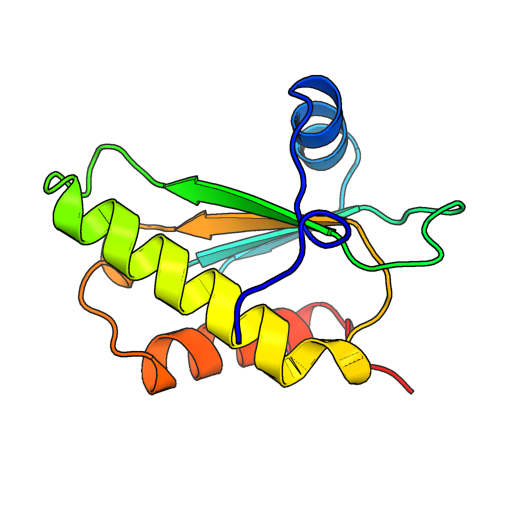81 ? 46.335 -152.762 0.426 1.00 39.13 81 LYS A N 1
ATOM 658 C CA . LYS A 1 81 ? 46.762 -151.396 0.272 1.00 35.57 81 LYS A CA 1
ATOM 659 C C . LYS A 1 81 ? 47.687 -151.310 -0.918 1.00 25.87 81 LYS A C 1
ATOM 660 O O . LYS A 1 81 ? 48.075 -152.320 -1.465 1.00 31.78 81 LYS A O 1
ATOM 666 N N . ASP A 1 82 ? 48.049 -150.095 -1.289 1.00 26.57 82 ASP A N 1
ATOM 667 C CA . ASP A 1 82 ? 48.996 -149.875 -2.351 1.00 25.17 82 ASP A CA 1
ATOM 668 C C . ASP A 1 82 ? 50.368 -149.719 -1.728 1.00 28.80 82 ASP A C 1
ATOM 669 O O . ASP A 1 82 ? 50.548 -148.917 -0.835 1.00 34.79 82 ASP A O 1
ATOM 674 N N . TYR A 1 83 ? 51.320 -150.511 -2.195 1.00 27.20 83 TYR A N 1
ATOM 675 C CA . TYR A 1 83 ? 52.696 -150.452 -1.735 1.00 26.03 83 TYR A CA 1
ATOM 676 C C . TYR A 1 83 ? 53.645 -150.087 -2.862 1.00 22.61 83 TYR A C 1
ATOM 677 O O . TYR A 1 83 ? 53.551 -150.609 -3.954 1.00 25.89 83 TYR A O 1
ATOM 686 N N . ILE A 1 84 ? 54.578 -149.202 -2.577 1.00 25.45 84 ILE A N 1
ATOM 687 C CA . ILE A 1 84 ? 55.704 -148.990 -3.454 1.00 25.55 84 ILE A CA 1
ATOM 688 C C . ILE A 1 84 ? 56.968 -149.308 -2.677 1.00 24.94 84 ILE A C 1
ATOM 689 O O . ILE A 1 84 ? 57.132 -148.888 -1.550 1.00 32.88 84 ILE A O 1
ATOM 694 N N . ILE A 1 85 ? 57.843 -150.087 -3.283 1.00 21.58 85 ILE A N 1
ATOM 695 C CA . ILE A 1 85 ? 59.100 -150.421 -2.670 1.00 17.08 85 ILE A CA 1
ATOM 696 C C . ILE A 1 85 ? 60.192 -149.816 -3.522 1.00 22.12 85 ILE A C 1
ATOM 697 O O . ILE A 1 85 ? 60.236 -150.011 -4.718 1.00 23.33 85 ILE A O 1
ATOM 702 N N . ILE A 1 86 ? 61.073 -149.077 -2.886 1.00 17.58 86 ILE A N 1
ATOM 703 C CA . ILE A 1 86 ? 62.247 -148.573 -3.553 1.00 28.68 86 ILE A CA 1
ATOM 704 C C . ILE A 1 86 ? 63.386 -149.419 -3.051 1.00 21.44 86 ILE A C 1
ATOM 705 O O . ILE A 1 86 ? 63.476 -149.692 -1.871 1.00 34.04 86 ILE A O 1
ATOM 710 N N . ALA A 1 87 ? 64.240 -149.857 -3.952 1.00 28.32 87 ALA A N 1
ATOM 711 C CA . ALA A 1 87 ? 65.355 -150.663 -3.536 1.00 33.97 87 ALA A CA 1
ATOM 712 C C . ALA A 1 87 ? 66.592 -149.806 -3.594 1.00 35.34 87 ALA A C 1
ATOM 713 O O . ALA A 1 87 ? 66.893 -149.207 -4.603 1.00 44.51 87 ALA A O 1
ATOM 715 N N . ARG A 1 88 ? 67.285 -149.723 -2.476 1.00 40.95 88 ARG A N 1
ATOM 716 C CA . ARG A 1 88 ? 68.564 -149.038 -2.393 1.00 39.42 88 ARG A CA 1
ATOM 717 C C . ARG A 1 88 ? 69.663 -149.935 -2.937 1.00 44.53 88 ARG A C 1
ATOM 718 O O . ARG A 1 88 ? 69.455 -151.117 -3.152 1.00 43.43 88 ARG A O 1
ATOM 726 N N . LYS A 1 89 ? 70.847 -149.367 -3.110 1.00 44.03 89 LYS A N 1
ATOM 727 C CA . LYS A 1 89 ? 71.995 -150.087 -3.635 1.00 36.86 89 LYS A CA 1
ATOM 728 C C . LYS A 1 89 ? 72.364 -151.244 -2.732 1.00 28.32 89 LYS A C 1
ATOM 729 O O . LYS A 1 89 ? 72.761 -152.291 -3.204 1.00 33.63 89 LYS A O 1
ATOM 735 N N . ALA A 1 90 ? 72.171 -151.061 -1.436 1.00 29.31 90 ALA A N 1
ATOM 736 C CA . ALA A 1 90 ? 72.461 -152.087 -0.443 1.00 30.53 90 ALA A CA 1
ATOM 737 C C . ALA A 1 90 ? 71.615 -153.350 -0.608 1.00 32.70 90 ALA A C 1
ATOM 738 O O . ALA A 1 90 ? 72.025 -154.423 -0.216 1.00 37.71 90 ALA A O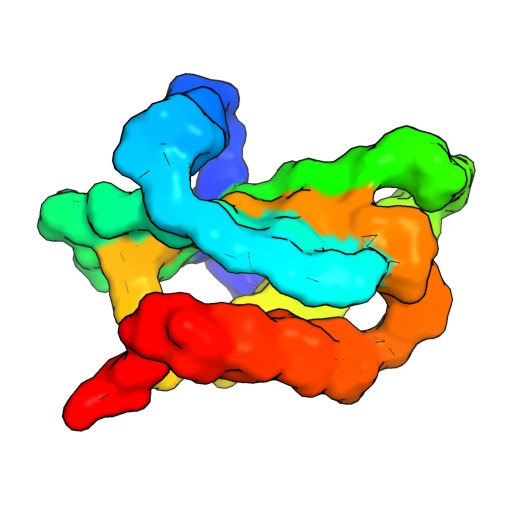 1
ATOM 740 N N . ALA A 1 91 ? 70.444 -153.199 -1.203 1.00 30.46 91 ALA A N 1
ATOM 741 C CA . ALA A 1 91 ? 69.532 -154.301 -1.445 1.00 31.63 91 ALA A CA 1
ATOM 742 C C . ALA A 1 91 ? 70.025 -155.227 -2.555 1.00 35.89 91 ALA A C 1
ATOM 743 O O . ALA A 1 91 ? 69.514 -156.313 -2.726 1.00 28.62 91 ALA A O 1
ATOM 745 N N . SER A 1 92 ? 71.052 -154.786 -3.266 1.00 38.62 92 SER A N 1
ATOM 746 C CA . SER A 1 92 ? 71.525 -155.414 -4.497 1.00 42.84 92 SER A CA 1
ATOM 747 C C . SER A 1 92 ? 72.019 -156.850 -4.387 1.00 37.65 92 SER A C 1
ATOM 748 O O . SER A 1 92 ? 71.808 -157.624 -5.287 1.00 41.32 92 SER A O 1
ATOM 751 N N . GLN A 1 93 ? 72.700 -157.189 -3.304 1.00 38.59 93 GLN A N 1
ATOM 752 C CA . GLN A 1 93 ? 73.275 -158.519 -3.140 1.00 30.49 93 GLN A CA 1
ATOM 753 C C . GLN A 1 93 ? 72.479 -159.445 -2.236 1.00 32.91 93 GLN A C 1
ATOM 754 O O . GLN A 1 93 ? 72.929 -160.528 -1.923 1.00 40.45 93 GLN A O 1
ATOM 760 N N . LEU A 1 94 ? 71.308 -159.008 -1.813 1.00 35.77 94 LEU A N 1
ATOM 761 C CA . LEU A 1 94 ? 70.505 -159.767 -0.864 1.00 35.53 94 LEU A CA 1
ATOM 762 C C . LEU A 1 94 ? 69.997 -161.112 -1.370 1.00 28.49 94 LEU A C 1
ATOM 763 O O . LEU A 1 94 ? 69.648 -161.272 -2.522 1.00 29.86 94 LEU A O 1
ATOM 768 N N . THR A 1 95 ? 69.960 -162.067 -0.464 1.00 26.89 95 THR A N 1
ATOM 769 C CA . THR A 1 95 ? 69.264 -163.317 -0.662 1.00 30.72 95 THR A CA 1
ATOM 770 C C . THR A 1 95 ? 67.767 -163.094 -0.429 1.00 36.62 95 THR A C 1
ATOM 771 O O . THR A 1 95 ? 67.381 -162.053 0.066 1.00 27.71 95 THR A O 1
ATOM 775 N N . TYR A 1 96 ? 66.950 -164.077 -0.784 1.00 34.13 96 TYR A N 1
ATOM 776 C CA . TYR A 1 96 ? 65.519 -163.984 -0.571 1.00 31.78 96 TYR A CA 1
ATOM 777 C C . TYR A 1 96 ? 65.156 -163.882 0.911 1.00 35.92 96 TYR A C 1
ATOM 778 O O . TYR A 1 96 ? 64.294 -163.116 1.284 1.00 33.28 96 TYR A O 1
ATOM 787 N N . GLU A 1 97 ? 65.803 -164.684 1.738 1.00 36.23 97 GLU A N 1
ATOM 788 C CA . GLU A 1 97 ? 65.557 -164.635 3.162 1.00 40.71 97 GLU A CA 1
ATOM 789 C C . GLU A 1 97 ? 65.954 -163.280 3.730 1.00 36.94 97 GLU A C 1
ATOM 790 O O . GLU A 1 97 ? 65.271 -162.749 4.582 1.00 37.47 97 GLU A O 1
ATOM 796 N N . GLU A 1 98 ? 67.061 -162.721 3.261 1.00 28.47 98 GLU A N 1
ATOM 797 C CA . GLU A 1 98 ? 67.442 -161.381 3.681 1.00 30.68 98 GLU A CA 1
ATOM 798 C C . GLU A 1 98 ? 66.437 -160.327 3.236 1.00 28.61 98 GLU A C 1
ATOM 799 O O . GLU A 1 98 ? 66.091 -159.438 3.996 1.00 33.59 98 GLU A O 1
ATOM 805 N N . THR A 1 99 ? 65.980 -160.435 1.997 1.00 23.70 99 THR A N 1
ATOM 806 C CA . THR A 1 99 ? 65.014 -159.499 1.463 1.00 25.62 99 THR A CA 1
ATOM 807 C C . THR A 1 99 ? 63.708 -159.598 2.239 1.00 28.13 99 THR A C 1
ATOM 808 O O . THR A 1 99 ? 63.133 -158.597 2.605 1.00 24.70 99 THR A O 1
ATOM 812 N N . LYS A 1 100 ? 63.273 -160.822 2.489 1.00 26.46 100 LYS A N 1
ATOM 813 C CA . LYS A 1 100 ? 62.043 -161.087 3.202 1.00 31.95 100 LYS A CA 1
ATOM 814 C C . LYS A 1 100 ? 62.116 -160.543 4.610 1.00 34.84 100 LYS A C 1
ATOM 815 O O . LYS A 1 100 ? 61.172 -159.959 5.097 1.00 35.07 100 LYS A O 1
ATOM 821 N N . LYS A 1 101 ? 63.252 -160.755 5.253 1.00 30.25 101 LYS A N 1
ATOM 822 C CA . LYS A 1 101 ? 63.481 -160.243 6.581 1.00 34.79 101 LYS A CA 1
ATOM 823 C C . LYS A 1 101 ? 63.480 -158.725 6.630 1.00 40.11 101 LYS A C 1
ATOM 824 O O . LYS A 1 101 ? 62.915 -158.138 7.528 1.00 41.64 101 LYS A O 1
ATOM 830 N N . SER A 1 102 ? 64.135 -158.082 5.677 1.00 43.37 102 SER A N 1
ATOM 831 C CA . SER A 1 102 ? 64.140 -156.628 5.639 1.00 38.93 102 SER A CA 1
ATOM 832 C C . SER A 1 102 ? 62.751 -156.030 5.412 1.00 35.46 102 SER A C 1
ATOM 833 O O . SER A 1 102 ? 62.376 -155.065 6.050 1.00 41.75 102 SER A O 1
ATOM 836 N N . LEU A 1 103 ? 62.008 -156.599 4.479 1.00 33.17 103 LEU A N 1
ATOM 837 C CA . LEU A 1 103 ? 60.647 -156.174 4.219 1.00 26.33 103 LEU A CA 1
ATOM 838 C C . LEU A 1 103 ? 59.738 -156.423 5.416 1.00 29.72 103 LEU A C 1
ATOM 839 O O . LEU A 1 103 ? 58.900 -155.604 5.734 1.00 28.79 103 LEU A O 1
ATOM 844 N N . GLN A 1 104 ? 59.918 -157.560 6.072 1.00 28.35 104 GLN A N 1
ATOM 845 C CA . GLN A 1 104 ? 59.103 -157.929 7.212 1.00 30.75 104 GLN A CA 1
ATOM 846 C C . GLN A 1 104 ? 59.288 -156.919 8.326 1.00 37.88 104 GLN A C 1
ATOM 847 O O . GLN A 1 104 ? 58.347 -156.562 9.008 1.00 39.45 104 GLN A O 1
ATOM 853 N N . HIS A 1 105 ? 60.516 -156.463 8.497 1.00 39.13 105 HIS A N 1
ATOM 854 C CA . HIS A 1 105 ? 60.814 -155.451 9.475 1.00 43.90 105 HIS A CA 1
ATOM 855 C C . HIS A 1 105 ? 60.100 -154.145 9.140 1.00 41.04 105 HIS A C 1
ATOM 856 O O . HIS A 1 105 ? 59.552 -153.501 10.011 1.00 45.58 105 HIS A O 1
ATOM 863 N N . LEU A 1 106 ? 60.131 -153.748 7.878 1.00 41.94 106 LEU A N 1
ATOM 864 C CA . LEU A 1 106 ? 59.427 -152.556 7.443 1.00 38.48 106 LEU A CA 1
ATOM 865 C C . LEU A 1 106 ? 57.916 -152.699 7.599 1.00 42.16 106 LEU A C 1
ATOM 866 O O . LEU A 1 106 ? 57.241 -151.768 7.990 1.00 47.32 106 LEU A O 1
ATOM 871 N N . TRP A 1 107 ? 57.390 -153.871 7.286 1.00 43.07 107 TRP A N 1
ATOM 872 C CA . TRP A 1 107 ? 55.962 -154.109 7.389 1.00 40.35 107 TRP A CA 1
ATOM 873 C C . TRP A 1 107 ? 55.496 -153.989 8.836 1.00 42.42 107 TRP A C 1
ATOM 874 O O . TRP A 1 107 ? 54.456 -153.415 9.104 1.00 37.33 107 TRP A O 1
ATOM 885 N N . ARG A 1 108 ? 56.280 -154.541 9.756 1.00 42.92 108 ARG A N 1
ATOM 886 C CA . ARG A 1 108 ? 55.975 -154.490 11.182 1.00 49.90 108 ARG A CA 1
ATOM 887 C C . ARG A 1 108 ? 55.974 -153.063 11.689 1.00 51.81 108 ARG A C 1
ATOM 888 O O . ARG A 1 108 ? 55.109 -152.665 12.445 1.00 53.42 108 ARG A O 1
ATOM 896 N N . LYS A 1 109 ? 56.964 -152.303 11.253 1.00 50.25 109 LYS A N 1
ATOM 897 C CA . LYS A 1 109 ? 57.132 -150.917 11.637 1.00 47.01 109 LYS A CA 1
ATOM 898 C C . LYS A 1 109 ? 55.967 -150.063 11.180 1.00 49.01 109 LYS A C 1
ATOM 899 O O . LYS A 1 109 ? 55.603 -149.103 11.830 1.00 51.31 109 LYS A O 1
ATOM 905 N N . SER A 1 110 ? 55.392 -150.429 10.047 1.00 53.37 110 SER A N 1
ATOM 906 C CA . SER A 1 110 ? 54.309 -149.677 9.444 1.00 53.58 110 SER A CA 1
ATOM 907 C C . SER A 1 110 ? 52.934 -150.180 9.866 1.00 50.76 110 SER A C 1
ATOM 908 O O . SER A 1 110 ? 51.929 -149.671 9.407 1.00 50.24 110 SER A O 1
ATOM 911 N N . SER A 1 111 ? 52.895 -151.168 10.745 1.00 51.43 111 SER A N 1
ATOM 912 C CA . SER A 1 111 ? 51.632 -151.727 11.204 1.00 55.46 111 SER A CA 1
ATOM 913 C C . SER A 1 111 ? 50.751 -152.247 10.074 1.00 57.68 111 SER A C 1
ATOM 914 O O . SER A 1 111 ? 49.557 -151.998 10.049 1.00 60.18 111 SER A O 1
ATOM 917 N N . LEU A 1 112 ? 51.345 -153.001 9.163 1.00 54.09 112 LEU A N 1
ATOM 918 C CA . LEU A 1 112 ? 50.659 -153.455 7.966 1.00 47.24 112 LEU A CA 1
ATOM 919 C C . LEU A 1 112 ? 50.147 -154.883 8.062 1.00 49.16 112 LEU A C 1
ATOM 920 O O . LEU A 1 112 ? 49.708 -155.470 7.089 1.00 55.68 112 LEU A O 1
ATOM 925 N N . TYR A 1 113 ? 50.211 -155.433 9.255 1.00 57.69 113 TYR A N 1
ATOM 926 C CA . TYR A 1 113 ? 49.821 -156.809 9.463 1.00 65.43 113 TYR A CA 1
ATOM 927 C C . TYR A 1 113 ? 48.414 -156.961 10.022 1.00 76.09 113 TYR A C 1
ATOM 928 O O . TYR A 1 113 ? 48.099 -156.439 11.078 1.00 82.06 113 TYR A O 1
ATOM 937 N N . LYS A 1 114 ? 47.575 -157.714 9.336 1.00 74.82 114 LYS A N 1
ATOM 938 C CA . LYS A 1 114 ? 46.329 -158.128 9.941 1.00 72.75 114 LYS A CA 1
ATOM 939 C C . LYS A 1 114 ? 46.686 -159.314 10.828 1.00 79.53 114 LYS A C 1
ATOM 940 O O . LYS A 1 114 ? 47.785 -159.836 10.725 1.00 84.21 114 LYS A O 1
ATOM 946 N N . LYS A 1 115 ? 45.782 -159.738 11.704 1.00 81.14 115 LYS A N 1
ATOM 947 C CA . LYS A 1 115 ? 44.488 -159.097 11.894 1.00 78.24 115 LYS A CA 1
ATOM 948 C C . LYS A 1 115 ? 44.289 -158.724 13.352 1.00 75.11 115 LYS A C 1
ATOM 949 O O . LYS A 1 115 ? 43.572 -159.406 14.075 1.00 74.55 115 LYS A O 1
#

Sequence (114 aa):
AHLKKRNRLKKNEDFQKVFKHGTSVANRQFVLYTLDQAENDELRVGLSVSKKIGNAVMRNRIKRLIRQAFLEEKERLKEKDYIIIARKAASQLTYEETKKSLQHLWRKSSLYKK

Organism: Bacillus subtilis (strain 168) (NCBI:txid224308)

GO terms:
  GO:0060090 molecular adaptor activity (F, EXP)
  GO:0003677 DNA binding (F, EXP)
  GO:0042780 tRNA 3'-end processing (P, IDA)
  GO:0031404 chloride ion binding (F, IDA)
  GO:0033204 ribonuclease P RNA binding (F, IDA)
  GO:0042301 phosphate ion binding (F, IDA)
  GO:0042781 3'-tRNA processing endoribonuclease activity (F, IDA)
  GO:0043168 anion binding (F, IDA)
  GO:0043199 sulfate binding (F, IDA)
  GO:0030677 ribonuclease P complex (C, IDA)
  GO:0004526 ribonuclease P activity (F, IDA)

B-factor: mean 49.37, std 23.02, range [14.94, 285.93]

=== Feature glossary ===
The record interleaves many kinds of information about one protein. Here is each kind framed as the question it answers.

Q: What does the local fold look like, residue by residue?
A: A 3Di character summarizes, for each residue, the relative orientation of the Cα frame of its nearest spatial neighbor. Because it encodes fold topology rather than chemistry, 3Di alignments detect remote structural similarity that sequence alignment misses.

Q: Which residues are in helices, strands, or loops?
A: Secondary structure is the local, repeating backbone conformation. DSSP classifies it into eight states by reading the hydrogen-bond network: three helix types (H, G, I), two β types (E, B), two non-regular types (T, S), and unstructured coil (-).

Q: How big and how compact is the whole molecule?
A: Three whole-structure scalars: the radius of gyration (RMS distance of Cα from centroid, in Å), the count of Cα–Cα contacts (pairs closer than 8 Å and separated by more than four residues in sequence — i.e. tertiary, not local, contacts), and the bounding-box dimensions. Together they distinguish compact globular folds from extended fibres or disordered chains.

Q: How confident is the AlphaFold model at each residue?
A: For AlphaFold models, the B-factor field carries pLDDT — the model's own estimate of local accuracy on a 0–100 scale. Regions with pLDDT<50 should be treated as essentially unmodeled; they often correspond to intrinsically disordered segments.

Q: What family and function is it annotated with?
A: Functional annotations link the protein to curated databases. InterPro entries identify conserved domains and families by matching the sequence against member-database signatures (Pfam, PROSITE, CDD, …). Gene Ontology (GO) terms describe molecular function, biological process, and cellular component in a controlled vocabulary. CATH places the structure in a hierarchical fold classification (Class/Architecture/Topology/Homologous-superfamily). The organism is the source species.

Q: What known structures does this most resemble?
A: Nearest PDB neighbors are the top structural matches found by Foldseek when searching this structure against the entire Protein Data Bank. Each hit reports a TM-score (0 to 1; >0.5 almost always implies the same fold) and an E-value. These are *structural* homologs — they may share no detectable sequence similarity.

Q: Which residues are buried vs exposed?
A: Solvent-accessible surface area (SASA) is the area in Å² traced out by the centre of a 1.4 Å probe sphere (a water molecule) rolled over the protein's van der Waals surface (Shrake–Rupley / Lee–Richards construction). Buried residues have near-zero SASA; fully exposed residues can exceed 200 Å². The total SASA scales roughly with the number of surface residues.

Q: What are the backbone torsion angles?
A: φ (phi) and ψ (psi) are the two rotatable backbone dihedrals per residue: φ is the C(i-1)–N–Cα–C torsion, ψ is the N–Cα–C–N(i+1) torsion, both in degrees on (−180°, 180°]. α-helical residues cluster near (−60°, −45°); β-strand residues near (−120°, +130°). A Ramachandran plot is simply a scatter of (φ, ψ)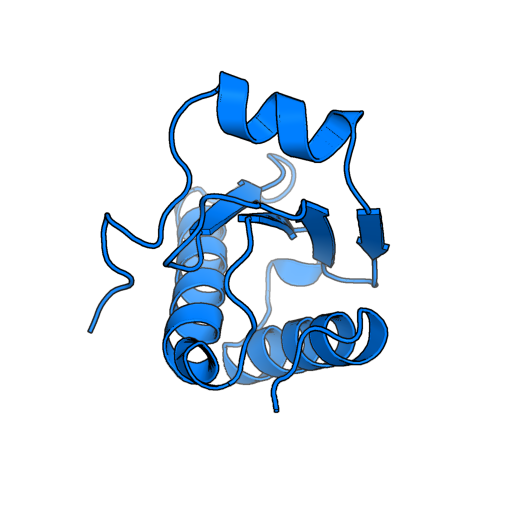 for every residue.

Q: Are the domains correctly placed relative to each other?
A: Predicted aligned error is AlphaFold's pairwise confidence. Unlike pLDDT (per-residue), PAE is per-residue-pair and captures whether two parts of the structure are correctly placed relative to each other. Units are ångströms of expected positional error.

Q: What if only a Cα trace is available?
A: P-SEA three-state annotation labels each residue as helix, strand, or coil based purely on the geometry of the Cα trace. It serves as a fallback when the full backbone (and thus DSSP) is unavailable.

Q: What is the amino-acid chain?
A: This is the polypeptide sequence — one letter per residue, N-terminus first. Length ranges from a few dozen residues for small domains to over a thousand for large multi-domain proteins.

Q: What do the rendered images show?
A: The six renders are orthographic views along the three Cartesian axes in both directions. Representation (cartoon, sticks, or surface) and color scheme (sequence-rainbow or by-chain) vary across proteins so the training set covers all the common visualization conventions.

Q: What do the diagnostic plots show?
A: Plot images: a contact map (which residues are close in 3D, as an N×N binary image), a Ramachandran scatter (backbone torsion angles, revealing secondary-structure composition at a glance), and — for AlphaFold structures — a PAE heatmap (pairwise prediction confidence).

Q: How mobile is each atom in the crystal?
A: B-factor (Debye–Waller factor) reflects atomic displacement in the crystal lattice. It is an experimental observable (units Å²), not a prediction; low values mean the atom is pinned down, high values mean it moves or is heterogeneous across the crystal.

Q: Where is each backbone atom in 3D?
A: The mmCIF table is the protein's shape written out atom by atom. For each backbone N, Cα, C, and carbonyl O, it records an (x, y, z) coordinate triple in Å plus the residue type, chain letter, and residue number.